Protein AF-A0AAE5AEQ8-F1 (afdb_monomer_lite)

Organism: Mycolicibacterium fortuitum (NCBI:txid1766)

Radius of gyration: 13.54 Å; chains: 1; bounding box: 32×20×38 Å

Secondary structure (DSSP, 8-state):
----HHHHH-TT-HHHHHHHHHHHHHHHHHHHHHHHTT--HHHHHHHHT--HHHHHHHHTT-GGG--HHHHHHHHT-

Sequence (77 aa):
MVNSIWHDLYPDNPAKVAQMEARSYLMMAITERIRAEGWNQRQTADNLGITEPQASALINGRLSQFSMDALRRIDHG

Foldseek 3Di:
DPPDVLCVVCVPCVVVSVQLVLLLVLLVVLLVVCVVVVDDLVSLCVVQVHDSVVSVCSNVVVSVVAHPVNSVSSSVD

Structure (mmCIF, N/CA/C/O backbone):
data_AF-A0AAE5AEQ8-F1
#
_entry.id   AF-A0AAE5AEQ8-F1
#
loop_
_atom_site.group_PDB
_atom_site.id
_atom_site.type_symbol
_atom_site.label_atom_id
_atom_site.label_alt_id
_atom_site.label_comp_id
_atom_site.label_asym_id
_atom_site.label_entity_id
_atom_site.label_seq_id
_atom_site.pdbx_PDB_ins_code
_atom_site.Cartn_x
_atom_site.Cartn_y
_atom_site.Cartn_z
_atom_site.occupancy
_atom_site.B_iso_or_equiv
_atom_site.auth_seq_id
_atom_site.auth_comp_id
_atom_site.auth_asym_id
_atom_site.auth_atom_id
_atom_site.pdbx_PDB_model_num
ATOM 1 N N . MET A 1 1 ? 0.754 -7.304 -26.767 1.00 40.97 1 MET A N 1
ATOM 2 C CA . MET A 1 1 ? 1.485 -7.044 -25.511 1.00 40.97 1 MET A CA 1
ATOM 3 C C . MET A 1 1 ? 1.073 -5.663 -25.055 1.00 40.97 1 MET A C 1
ATOM 5 O O . MET A 1 1 ? 1.218 -4.733 -25.836 1.00 40.97 1 MET A O 1
ATOM 9 N N . VAL A 1 2 ? 0.453 -5.536 -23.883 1.00 48.81 2 VAL A N 1
ATOM 10 C CA . VAL A 1 2 ? 0.187 -4.213 -23.304 1.00 48.81 2 VAL A CA 1
ATOM 11 C C . VAL A 1 2 ? 1.540 -3.602 -22.950 1.00 48.81 2 VAL A C 1
ATOM 13 O O . VAL A 1 2 ? 2.237 -4.133 -22.093 1.00 48.81 2 VAL A O 1
ATOM 16 N N . ASN A 1 3 ? 1.949 -2.555 -23.670 1.00 65.06 3 ASN A N 1
ATOM 17 C CA . ASN A 1 3 ? 3.134 -1.780 -23.321 1.00 65.06 3 ASN A CA 1
ATOM 18 C C . ASN A 1 3 ? 2.797 -1.015 -22.040 1.00 65.06 3 ASN A C 1
ATOM 20 O O . ASN A 1 3 ? 2.034 -0.051 -22.061 1.00 65.06 3 ASN A O 1
ATOM 24 N N . SER A 1 4 ? 3.258 -1.532 -20.908 1.00 78.38 4 SER A N 1
ATOM 25 C CA . SER A 1 4 ? 3.116 -0.880 -19.613 1.00 78.38 4 SER A CA 1
ATOM 26 C C . SER A 1 4 ? 3.815 0.478 -19.658 1.00 78.38 4 SER A C 1
ATOM 28 O O . SER A 1 4 ? 4.923 0.574 -20.178 1.00 78.38 4 SER A O 1
ATOM 30 N N . ILE A 1 5 ? 3.199 1.524 -19.096 1.00 84.81 5 ILE A N 1
ATOM 31 C CA . ILE A 1 5 ? 3.737 2.902 -19.119 1.00 84.81 5 ILE A CA 1
ATOM 32 C C . ILE A 1 5 ? 5.171 2.996 -18.571 1.00 84.81 5 ILE A C 1
ATOM 34 O O . ILE A 1 5 ? 5.909 3.930 -18.869 1.00 84.81 5 ILE A O 1
ATOM 38 N N . TRP A 1 6 ? 5.578 2.017 -17.761 1.00 86.62 6 TRP A N 1
ATOM 39 C CA . TRP A 1 6 ? 6.918 1.925 -17.202 1.00 86.62 6 TRP A CA 1
ATOM 40 C C . TRP A 1 6 ? 7.987 1.660 -18.263 1.00 86.62 6 TRP A C 1
ATOM 42 O O . TRP A 1 6 ? 9.099 2.154 -18.100 1.00 86.62 6 TRP A O 1
ATOM 52 N N . HIS A 1 7 ? 7.660 0.949 -19.348 1.00 86.00 7 HIS A N 1
ATOM 53 C CA . HIS A 1 7 ? 8.571 0.751 -20.478 1.00 86.00 7 HIS A CA 1
ATOM 54 C C . HIS A 1 7 ? 8.907 2.071 -21.178 1.00 86.00 7 HIS A C 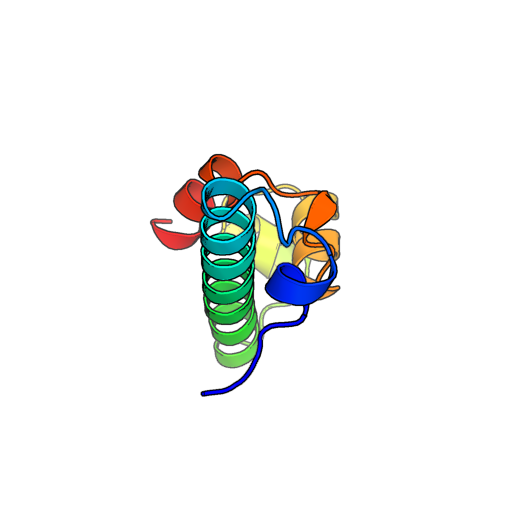1
ATOM 56 O O . HIS A 1 7 ? 10.056 2.269 -21.563 1.00 86.00 7 HIS A O 1
ATOM 62 N N . ASP A 1 8 ? 7.944 2.990 -21.275 1.00 88.44 8 ASP A N 1
ATOM 63 C CA . ASP A 1 8 ? 8.160 4.304 -21.892 1.00 88.44 8 ASP A CA 1
ATOM 64 C C . ASP A 1 8 ? 8.950 5.248 -20.969 1.00 88.44 8 ASP A C 1
ATOM 66 O O . ASP A 1 8 ? 9.703 6.101 -21.434 1.00 88.44 8 ASP A O 1
ATOM 70 N N . LEU A 1 9 ? 8.807 5.089 -19.647 1.00 88.62 9 LEU A N 1
ATOM 71 C CA . LEU A 1 9 ? 9.492 5.915 -18.644 1.00 88.62 9 LEU A CA 1
ATOM 72 C C . LEU A 1 9 ? 10.904 5.424 -18.297 1.00 88.62 9 LEU A C 1
ATOM 74 O O . LEU A 1 9 ? 11.753 6.228 -17.909 1.00 88.62 9 LEU A O 1
ATOM 78 N N . TYR A 1 10 ? 11.157 4.119 -18.401 1.00 89.75 10 TYR A N 1
ATOM 79 C CA . TYR A 1 10 ? 12.433 3.489 -18.054 1.00 89.75 10 TYR A CA 1
ATOM 80 C C . TYR A 1 10 ? 12.921 2.520 -19.149 1.00 89.75 10 TYR A C 1
ATOM 82 O O . TYR A 1 10 ? 13.233 1.367 -18.834 1.00 89.75 10 TYR A O 1
ATOM 90 N N . PRO A 1 11 ? 13.024 2.961 -20.420 1.00 89.62 11 PRO A N 1
ATOM 91 C CA . PRO A 1 11 ? 13.340 2.080 -21.548 1.00 89.62 11 PRO A CA 1
ATOM 92 C C . PRO A 1 11 ? 14.694 1.372 -21.391 1.00 89.62 11 PRO A C 1
ATOM 94 O O . PRO A 1 11 ? 14.830 0.205 -21.750 1.00 89.62 11 PRO A O 1
ATOM 97 N N . ASP A 1 12 ? 15.665 2.039 -20.763 1.00 93.94 12 ASP A N 1
ATOM 98 C CA . ASP A 1 12 ? 17.023 1.519 -20.569 1.00 93.94 12 ASP A CA 1
ATOM 99 C C . ASP A 1 12 ? 17.209 0.757 -19.244 1.00 93.94 12 ASP A C 1
ATOM 101 O O . ASP A 1 12 ? 18.312 0.315 -18.920 1.00 93.94 12 ASP A O 1
ATOM 105 N N . ASN A 1 13 ? 16.153 0.613 -18.433 1.00 93.88 13 ASN A N 1
ATOM 106 C CA . ASN A 1 13 ? 16.242 -0.019 -17.117 1.00 93.88 13 ASN A CA 1
ATOM 107 C C . ASN A 1 13 ? 15.144 -1.079 -16.912 1.00 93.88 13 ASN A C 1
ATOM 109 O O . ASN A 1 13 ? 14.202 -0.865 -16.140 1.00 93.88 13 ASN A O 1
ATOM 113 N N . PRO A 1 14 ? 15.277 -2.260 -17.545 1.00 89.44 14 PRO A N 1
ATOM 114 C CA . PRO A 1 14 ? 14.273 -3.323 -17.467 1.00 89.44 14 PRO A CA 1
ATOM 115 C C . PRO A 1 14 ? 14.055 -3.838 -16.036 1.00 89.44 14 PRO A C 1
ATOM 117 O O . PRO A 1 14 ? 12.941 -4.208 -15.670 1.00 89.44 14 PRO A O 1
ATOM 120 N N . ALA A 1 15 ? 15.087 -3.806 -15.186 1.00 90.00 15 ALA A N 1
ATOM 121 C CA . ALA A 1 15 ? 14.953 -4.161 -13.774 1.00 90.00 15 ALA A CA 1
ATOM 122 C C . ALA A 1 15 ? 14.033 -3.181 -13.025 1.00 90.00 15 ALA A C 1
ATOM 124 O O . ALA A 1 15 ? 13.221 -3.593 -12.191 1.00 90.00 15 ALA A O 1
ATOM 125 N N . LYS A 1 16 ? 14.119 -1.882 -13.339 1.00 89.31 16 LYS A N 1
ATOM 126 C CA . LYS A 1 16 ? 13.223 -0.868 -12.780 1.00 89.31 16 LYS A CA 1
ATOM 127 C C . LYS A 1 16 ? 11.795 -1.052 -13.275 1.00 89.31 16 LYS A C 1
ATOM 129 O O . LYS A 1 16 ? 10.888 -0.974 -12.451 1.00 89.31 16 LYS A O 1
ATOM 134 N N . VAL A 1 17 ? 11.606 -1.334 -14.565 1.00 90.62 17 VAL A N 1
ATOM 135 C CA . VAL A 1 17 ? 10.290 -1.640 -15.149 1.00 90.62 17 VAL A CA 1
ATOM 136 C C . VAL A 1 17 ? 9.630 -2.793 -14.397 1.00 90.62 17 VAL A C 1
ATOM 138 O O . VAL A 1 17 ? 8.572 -2.597 -13.803 1.00 90.62 17 VAL A O 1
ATOM 141 N N . ALA A 1 18 ? 10.305 -3.943 -14.301 1.00 89.00 18 ALA A N 1
ATOM 142 C CA . ALA A 1 18 ? 9.784 -5.118 -13.604 1.00 89.00 18 ALA A CA 1
ATOM 143 C C . ALA A 1 18 ? 9.462 -4.832 -12.125 1.00 89.00 18 ALA A C 1
ATOM 145 O O . ALA A 1 18 ? 8.446 -5.287 -11.600 1.00 89.00 18 ALA A O 1
ATOM 146 N N . GLN A 1 19 ? 10.292 -4.035 -11.440 1.00 88.44 19 GLN A N 1
ATOM 147 C CA . GLN A 1 19 ? 10.017 -3.615 -10.065 1.00 88.44 19 GLN A CA 1
ATOM 148 C C . GLN A 1 19 ? 8.763 -2.731 -9.964 1.00 88.44 19 GLN A C 1
ATOM 150 O O . GLN A 1 19 ? 7.985 -2.890 -9.022 1.00 88.44 19 GLN A O 1
ATOM 155 N N . MET A 1 20 ? 8.585 -1.767 -10.872 1.00 89.38 20 MET A N 1
ATOM 156 C CA . MET A 1 20 ? 7.416 -0.882 -10.868 1.00 89.38 20 MET A CA 1
ATOM 157 C C . MET A 1 20 ? 6.140 -1.650 -11.195 1.00 89.38 20 MET A C 1
ATOM 159 O O . MET A 1 20 ? 5.146 -1.468 -10.500 1.00 89.38 20 MET A O 1
ATOM 163 N N . GLU A 1 21 ? 6.191 -2.573 -12.151 1.00 89.69 21 GLU A N 1
ATOM 164 C CA . GLU A 1 21 ? 5.075 -3.466 -12.456 1.00 89.69 21 GLU A CA 1
ATOM 165 C C . GLU A 1 21 ? 4.701 -4.331 -11.257 1.00 89.69 21 GLU A C 1
ATOM 167 O O . GLU A 1 21 ? 3.549 -4.316 -10.831 1.00 89.69 21 GLU A O 1
ATOM 172 N N . ALA A 1 22 ? 5.672 -5.016 -10.645 1.00 89.75 22 ALA A N 1
ATOM 173 C CA . ALA A 1 22 ? 5.426 -5.837 -9.462 1.00 89.75 22 ALA A CA 1
ATOM 174 C C . ALA A 1 22 ? 4.812 -5.020 -8.311 1.00 89.75 22 ALA A C 1
ATOM 176 O O . ALA A 1 22 ? 3.886 -5.482 -7.645 1.00 89.75 22 ALA A O 1
ATOM 177 N N . ARG A 1 23 ? 5.285 -3.782 -8.102 1.00 88.94 23 ARG A N 1
ATOM 178 C CA . ARG A 1 23 ? 4.701 -2.860 -7.116 1.00 88.94 23 ARG A CA 1
ATOM 179 C C . ARG A 1 23 ? 3.270 -2.471 -7.480 1.00 88.94 23 ARG A C 1
ATOM 181 O O . ARG A 1 23 ? 2.421 -2.474 -6.594 1.00 88.94 23 ARG A O 1
ATOM 188 N N . SER A 1 24 ? 2.997 -2.149 -8.745 1.00 88.25 24 SER A N 1
ATOM 189 C CA . SER A 1 24 ? 1.652 -1.816 -9.228 1.00 88.25 24 SER A CA 1
ATOM 190 C C . SER A 1 24 ? 0.674 -2.971 -9.014 1.00 88.25 24 SER A C 1
ATOM 192 O O . SER A 1 24 ? -0.394 -2.747 -8.449 1.00 88.25 24 SER A O 1
ATOM 194 N N . TYR A 1 25 ? 1.051 -4.198 -9.383 1.00 89.44 25 TYR A N 1
ATOM 195 C CA . TYR A 1 25 ? 0.209 -5.381 -9.186 1.00 89.44 25 TYR A CA 1
ATOM 196 C C . TYR A 1 25 ? -0.102 -5.632 -7.711 1.00 89.44 25 TYR A C 1
ATOM 198 O O . TYR A 1 25 ? -1.259 -5.835 -7.352 1.00 89.44 25 TYR A O 1
ATOM 206 N N . LEU A 1 26 ? 0.908 -5.560 -6.843 1.00 89.50 26 LEU A N 1
ATOM 207 C CA . LEU A 1 26 ? 0.722 -5.805 -5.414 1.00 89.50 26 LEU A CA 1
ATOM 208 C C . LEU A 1 26 ? -0.163 -4.734 -4.759 1.00 89.50 26 LEU A C 1
ATOM 210 O O . LEU A 1 26 ? -1.058 -5.045 -3.980 1.00 89.50 26 LEU A O 1
ATOM 214 N N . MET A 1 27 ? 0.032 -3.467 -5.130 1.00 87.50 27 MET A N 1
ATOM 215 C CA . MET A 1 27 ? -0.815 -2.360 -4.682 1.00 87.50 27 MET A CA 1
ATOM 216 C C . MET A 1 27 ? -2.276 -2.552 -5.104 1.00 87.50 27 MET A C 1
ATOM 218 O O . MET A 1 27 ? -3.184 -2.280 -4.317 1.00 87.50 27 MET A O 1
ATOM 222 N N . MET A 1 28 ? -2.505 -3.014 -6.338 1.00 89.06 28 MET A N 1
ATOM 223 C CA . MET A 1 28 ? -3.845 -3.308 -6.841 1.00 89.06 28 MET A CA 1
ATOM 224 C C . MET A 1 28 ? -4.495 -4.432 -6.039 1.00 89.06 28 MET A C 1
ATOM 226 O O . MET A 1 28 ? -5.588 -4.222 -5.527 1.00 89.06 28 MET A O 1
ATOM 230 N N . ALA A 1 29 ? -3.797 -5.553 -5.840 1.00 90.88 29 ALA A N 1
ATOM 231 C CA . ALA A 1 29 ? -4.303 -6.688 -5.069 1.00 90.88 29 ALA A CA 1
ATOM 232 C C . ALA A 1 29 ? -4.696 -6.291 -3.634 1.00 90.88 29 ALA A C 1
ATOM 234 O O . ALA A 1 29 ? -5.796 -6.595 -3.173 1.00 90.88 29 ALA A O 1
ATOM 235 N N . ILE A 1 30 ? -3.841 -5.526 -2.946 1.00 89.38 30 ILE A N 1
ATOM 236 C CA . ILE A 1 30 ? -4.130 -5.024 -1.596 1.00 89.38 30 ILE A CA 1
ATOM 237 C C . ILE A 1 30 ? -5.346 -4.083 -1.610 1.00 89.38 30 ILE A C 1
ATOM 239 O O . ILE A 1 30 ? -6.226 -4.177 -0.755 1.00 89.38 30 ILE A O 1
ATOM 243 N N . THR A 1 31 ? -5.424 -3.175 -2.587 1.00 89.06 31 THR A N 1
ATOM 244 C CA . THR A 1 31 ? -6.540 -2.220 -2.696 1.00 89.06 31 THR A CA 1
ATOM 245 C C . THR A 1 31 ? -7.861 -2.922 -3.017 1.00 89.06 31 THR A C 1
ATOM 247 O O . THR A 1 31 ? -8.909 -2.532 -2.504 1.00 89.06 31 THR A O 1
ATOM 250 N N .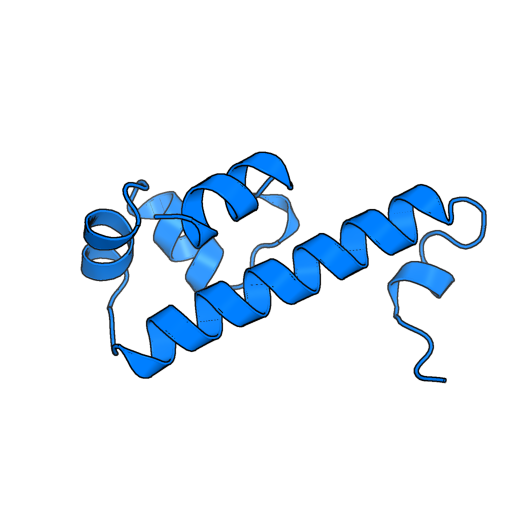 GLU A 1 32 ? -7.825 -3.968 -3.839 1.00 91.12 32 GLU A N 1
ATOM 251 C CA . GLU A 1 32 ? -8.974 -4.822 -4.138 1.00 91.12 32 GLU A CA 1
ATOM 252 C C . GLU A 1 32 ? -9.442 -5.584 -2.897 1.00 91.12 32 GLU A C 1
ATOM 254 O O . GLU A 1 32 ? -10.640 -5.566 -2.620 1.00 91.12 32 GLU A O 1
ATOM 259 N N . ARG A 1 33 ? -8.521 -6.143 -2.095 1.00 91.88 33 ARG A N 1
ATOM 260 C CA . ARG A 1 33 ? -8.842 -6.756 -0.792 1.00 91.88 33 ARG A CA 1
ATOM 261 C C . ARG A 1 33 ? -9.544 -5.756 0.127 1.00 91.88 33 ARG A C 1
ATOM 263 O O . ARG A 1 33 ? -10.637 -6.037 0.601 1.00 91.88 33 ARG A O 1
ATOM 270 N N . ILE A 1 34 ? -8.985 -4.556 0.308 1.00 90.88 34 ILE A N 1
ATOM 271 C CA . ILE A 1 34 ? -9.593 -3.495 1.139 1.00 90.88 34 ILE A CA 1
ATOM 272 C C . ILE A 1 34 ? -11.019 -3.162 0.675 1.00 90.88 34 ILE A C 1
ATOM 274 O O . ILE A 1 34 ? -11.921 -3.004 1.499 1.00 90.88 34 ILE A O 1
ATOM 278 N N . ARG A 1 35 ? -11.233 -3.055 -0.644 1.00 90.44 35 ARG A N 1
ATOM 279 C CA . ARG A 1 35 ? -12.552 -2.768 -1.226 1.00 90.44 35 ARG A CA 1
ATOM 280 C C . ARG A 1 35 ? -13.534 -3.920 -1.039 1.00 90.44 35 ARG A C 1
ATOM 282 O O . ARG A 1 35 ? -14.688 -3.654 -0.723 1.00 90.44 35 ARG A O 1
ATOM 289 N N . ALA A 1 36 ? -13.091 -5.161 -1.230 1.00 93.81 36 ALA A N 1
ATOM 290 C CA . ALA A 1 36 ? -13.916 -6.353 -1.053 1.00 93.81 36 ALA A CA 1
ATOM 291 C C . ALA A 1 36 ? -14.390 -6.507 0.401 1.00 93.81 36 ALA A C 1
ATOM 293 O O . ALA A 1 36 ? -15.542 -6.856 0.636 1.00 93.81 36 ALA A O 1
ATOM 294 N N . GLU A 1 37 ? -13.528 -6.168 1.359 1.00 93.50 37 GLU A N 1
ATOM 295 C CA . GLU A 1 37 ? -13.831 -6.185 2.794 1.00 93.50 37 GLU A CA 1
ATOM 296 C C . GLU A 1 37 ? -14.633 -4.954 3.267 1.00 93.50 37 GLU A C 1
ATOM 298 O O . GLU A 1 37 ? -15.130 -4.912 4.393 1.00 93.50 37 GLU A O 1
ATOM 303 N N . GLY A 1 38 ? -14.758 -3.919 2.428 1.00 93.81 38 GLY A N 1
ATOM 304 C CA . GLY A 1 38 ? -15.470 -2.683 2.761 1.00 93.81 38 GLY A CA 1
ATOM 305 C C . GLY A 1 38 ? -14.798 -1.848 3.856 1.00 93.81 38 GLY A C 1
ATOM 306 O O . GLY A 1 38 ? -15.468 -1.067 4.535 1.00 93.81 38 GLY A O 1
ATOM 307 N N . TRP A 1 39 ? -13.487 -2.006 4.057 1.00 94.94 39 TRP A N 1
ATOM 308 C CA . TRP A 1 39 ? -12.773 -1.319 5.129 1.00 94.94 39 TRP A CA 1
ATOM 309 C C . TRP A 1 39 ? -12.611 0.175 4.848 1.00 94.94 39 TRP A C 1
ATOM 311 O O . TRP A 1 39 ? -12.161 0.601 3.784 1.00 94.94 39 TRP A O 1
ATOM 321 N N . ASN A 1 40 ? -12.904 0.991 5.859 1.00 92.56 40 ASN A N 1
ATOM 322 C CA . ASN A 1 40 ? -12.493 2.390 5.877 1.00 92.56 40 ASN A CA 1
ATOM 323 C C . ASN A 1 40 ? -11.001 2.525 6.246 1.00 92.56 40 ASN A C 1
ATOM 325 O O . ASN A 1 40 ? -10.316 1.546 6.547 1.00 92.56 40 ASN A O 1
ATOM 329 N N . GLN A 1 41 ? -10.480 3.753 6.241 1.00 90.31 41 GLN A N 1
ATOM 330 C CA . GLN A 1 41 ? -9.064 4.027 6.509 1.00 90.31 41 GLN A CA 1
ATOM 331 C C . GLN A 1 41 ? -8.577 3.493 7.866 1.00 90.31 41 GLN A C 1
ATOM 333 O O . GLN A 1 41 ? -7.475 2.955 7.940 1.00 90.31 41 GLN A O 1
ATOM 338 N N . ARG A 1 42 ? -9.386 3.620 8.923 1.00 94.25 42 ARG A N 1
ATOM 339 C CA . ARG A 1 42 ? -9.031 3.138 10.264 1.00 94.25 42 ARG A CA 1
ATOM 340 C C . ARG A 1 42 ? -9.027 1.619 10.317 1.00 94.25 42 ARG A C 1
ATOM 342 O O . 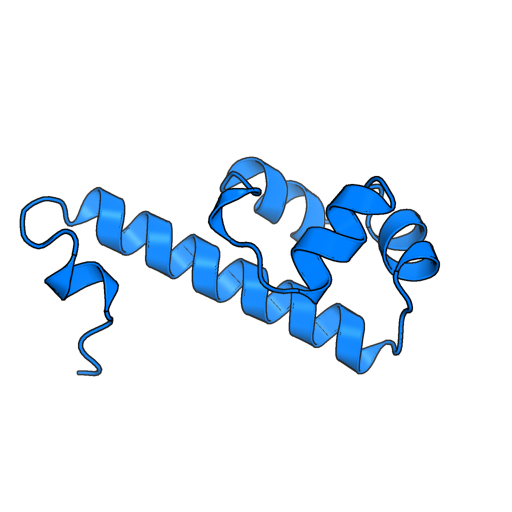ARG A 1 42 ? -8.040 1.030 10.727 1.00 94.25 42 ARG A O 1
ATOM 349 N N . GLN A 1 43 ? -10.074 0.990 9.789 1.00 94.94 43 GLN A N 1
ATOM 350 C CA . GLN A 1 43 ? -10.134 -0.469 9.684 1.00 94.94 43 GLN A CA 1
ATOM 351 C C . GLN A 1 43 ? -8.966 -1.014 8.859 1.00 94.94 43 GLN A C 1
ATOM 353 O O . GLN A 1 43 ? -8.364 -2.006 9.236 1.00 94.94 43 GLN A O 1
ATOM 358 N N . THR A 1 44 ? -8.598 -0.351 7.766 1.00 93.44 44 THR A N 1
ATOM 359 C CA . THR A 1 44 ? -7.432 -0.729 6.959 1.00 93.44 44 THR A CA 1
ATOM 360 C C . THR A 1 44 ? -6.139 -0.638 7.769 1.00 93.44 44 THR A C 1
ATOM 362 O O . THR A 1 44 ? -5.314 -1.541 7.700 1.00 93.44 44 THR A O 1
ATOM 365 N N . ALA A 1 45 ? -5.961 0.434 8.545 1.00 92.31 45 ALA A N 1
ATOM 366 C CA . ALA A 1 45 ? -4.803 0.606 9.417 1.00 92.31 45 ALA A CA 1
ATOM 367 C C . ALA A 1 45 ? -4.704 -0.523 10.456 1.00 92.31 45 ALA A C 1
ATOM 369 O O . ALA A 1 45 ? -3.655 -1.156 10.571 1.00 92.31 45 ALA A O 1
ATOM 370 N N . ASP A 1 46 ? -5.818 -0.822 11.124 1.00 93.94 46 ASP A N 1
ATOM 371 C CA . ASP A 1 46 ? -5.894 -1.847 12.164 1.00 93.94 46 ASP A CA 1
ATOM 372 C C . ASP A 1 46 ? -5.683 -3.259 11.595 1.00 93.94 46 ASP A C 1
ATOM 374 O O . ASP A 1 46 ? -4.871 -4.020 12.117 1.00 93.94 46 ASP A O 1
ATOM 378 N N . ASN A 1 47 ? -6.364 -3.600 10.494 1.00 91.94 47 ASN A N 1
ATOM 379 C CA . ASN A 1 47 ? -6.300 -4.937 9.893 1.00 91.94 47 ASN A CA 1
ATOM 380 C C . ASN A 1 47 ? -4.970 -5.207 9.174 1.00 91.94 47 ASN A C 1
ATOM 382 O O . ASN A 1 47 ? -4.540 -6.352 9.125 1.00 91.94 47 ASN A O 1
ATOM 386 N N . LEU A 1 48 ? -4.316 -4.182 8.616 1.00 89.38 48 LEU A N 1
ATOM 387 C CA . LEU A 1 48 ? -3.039 -4.336 7.901 1.00 89.38 48 LEU A CA 1
ATOM 388 C C . LEU A 1 48 ? -1.813 -3.992 8.764 1.00 89.38 48 LEU A C 1
ATOM 390 O O . LEU A 1 48 ? -0.686 -4.027 8.266 1.00 89.38 48 LEU A O 1
ATOM 394 N N . GLY A 1 49 ? -2.000 -3.622 10.037 1.00 89.94 49 GLY A N 1
ATOM 395 C CA . GLY A 1 49 ? -0.904 -3.271 10.947 1.00 89.94 49 GLY A CA 1
ATOM 396 C C . GLY A 1 49 ? -0.073 -2.068 10.474 1.00 89.94 49 GLY A C 1
ATOM 397 O O . GLY A 1 49 ? 1.157 -2.051 10.611 1.00 89.94 49 GLY A O 1
ATOM 398 N N . ILE A 1 50 ? -0.731 -1.074 9.871 1.00 90.38 50 ILE A N 1
ATOM 399 C CA . ILE A 1 50 ? -0.120 0.162 9.356 1.00 90.38 50 ILE A CA 1
ATOM 400 C C . ILE A 1 50 ? -0.735 1.390 10.026 1.00 90.38 50 ILE A C 1
ATOM 402 O O . ILE A 1 50 ? -1.731 1.303 10.731 1.00 90.38 50 ILE A O 1
ATOM 406 N N . THR A 1 51 ? -0.151 2.569 9.818 1.00 91.62 51 THR A N 1
ATOM 407 C CA . THR A 1 51 ? -0.719 3.807 10.373 1.00 91.62 51 THR A CA 1
ATOM 408 C C . THR A 1 51 ? -1.895 4.316 9.533 1.00 91.62 51 THR A C 1
ATOM 410 O O . THR A 1 51 ? -1.951 4.080 8.325 1.00 91.62 51 THR A O 1
ATOM 413 N N . GLU A 1 52 ? -2.817 5.087 10.125 1.00 89.81 52 GLU A N 1
ATOM 414 C CA . GLU A 1 52 ? -3.912 5.719 9.369 1.00 89.81 52 GLU A CA 1
ATOM 415 C C . GLU A 1 52 ? -3.411 6.550 8.161 1.00 89.81 52 GLU A C 1
ATOM 417 O O . GLU A 1 52 ? -3.991 6.410 7.081 1.00 89.81 52 GLU A O 1
ATOM 422 N N . PRO A 1 53 ? -2.340 7.374 8.243 1.00 90.94 53 PRO A N 1
ATOM 423 C CA . PRO A 1 53 ? -1.798 8.070 7.070 1.00 90.94 53 PRO A CA 1
ATOM 424 C C . PRO A 1 53 ? -1.301 7.129 5.963 1.00 90.94 53 PRO A C 1
ATOM 426 O O . PRO A 1 53 ? -1.500 7.417 4.780 1.00 90.94 53 PRO A O 1
ATOM 429 N N . GLN A 1 54 ? -0.694 5.993 6.3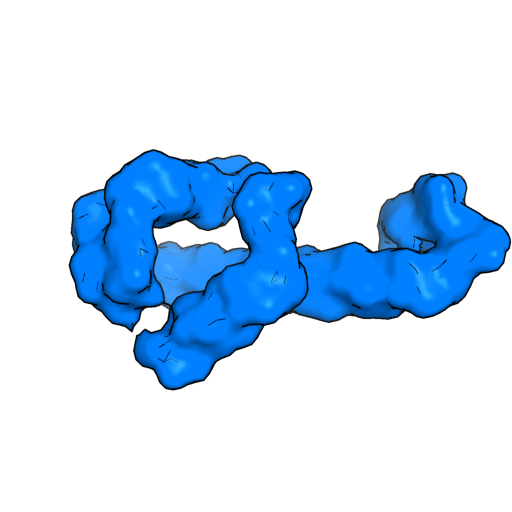31 1.00 89.25 54 GLN A N 1
ATOM 430 C CA . GLN A 1 54 ? -0.298 4.957 5.374 1.00 89.25 54 GLN A CA 1
ATOM 431 C C . GLN A 1 54 ? -1.537 4.329 4.730 1.00 89.25 54 GLN A C 1
ATOM 433 O O . GLN A 1 54 ? -1.625 4.293 3.507 1.00 89.25 54 GLN A O 1
ATOM 438 N N . ALA A 1 55 ? -2.547 3.946 5.511 1.00 91.38 55 ALA A N 1
ATOM 439 C CA . ALA A 1 55 ? -3.810 3.438 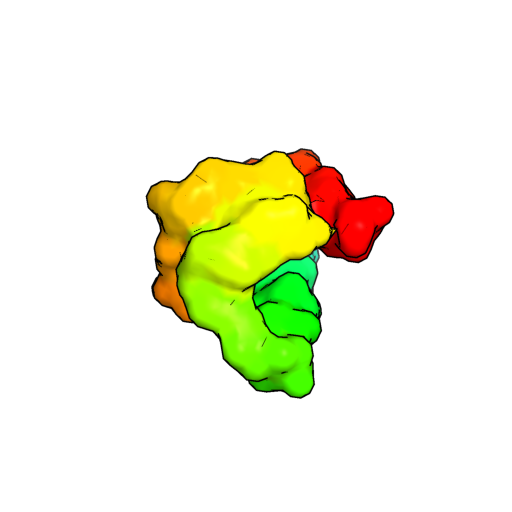4.976 1.00 91.38 55 ALA A CA 1
ATOM 440 C C . ALA A 1 55 ? -4.469 4.430 3.998 1.00 91.38 55 ALA A C 1
ATOM 442 O O . ALA A 1 55 ? -4.902 4.040 2.917 1.00 91.38 55 ALA A O 1
ATOM 443 N N . SER A 1 56 ? -4.460 5.733 4.305 1.00 90.50 56 SER A N 1
ATOM 444 C CA . SER A 1 56 ? -4.933 6.769 3.374 1.00 90.50 56 SER A CA 1
ATOM 445 C C . SER A 1 56 ? -4.136 6.780 2.074 1.00 90.50 56 SER A C 1
ATOM 447 O O . SER A 1 56 ? -4.707 6.857 0.989 1.00 90.50 56 SER A O 1
ATOM 449 N N . ALA A 1 57 ? -2.805 6.732 2.154 1.00 89.31 57 ALA A N 1
ATOM 450 C CA . ALA A 1 57 ? -1.959 6.716 0.968 1.00 89.31 57 ALA A CA 1
ATOM 451 C C . ALA A 1 57 ? -2.191 5.478 0.096 1.00 89.31 57 ALA A C 1
ATOM 453 O O . ALA A 1 57 ? -2.185 5.598 -1.128 1.00 89.31 57 ALA A O 1
ATOM 454 N N . LEU A 1 58 ? -2.439 4.332 0.727 1.00 87.31 58 LEU A N 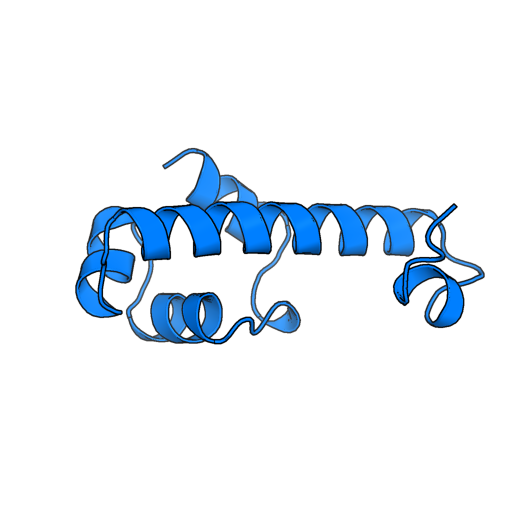1
ATOM 455 C CA . LEU A 1 58 ? -2.743 3.068 0.073 1.00 87.31 58 LEU A CA 1
ATOM 456 C C . LEU A 1 58 ? -4.083 3.134 -0.672 1.00 87.31 58 LEU A C 1
ATOM 458 O O . LEU A 1 58 ? -4.119 2.939 -1.883 1.00 87.31 58 LEU A O 1
ATOM 462 N N . ILE A 1 59 ? -5.153 3.532 0.021 1.00 86.25 59 ILE A N 1
ATOM 463 C CA . ILE A 1 59 ? -6.506 3.673 -0.546 1.00 86.25 59 ILE A CA 1
ATOM 464 C C . ILE A 1 59 ? -6.530 4.681 -1.708 1.00 86.25 59 ILE A C 1
ATOM 466 O O . ILE A 1 59 ? -7.235 4.477 -2.695 1.00 86.25 59 ILE A O 1
ATOM 470 N N . ASN A 1 60 ? -5.728 5.747 -1.620 1.00 87.12 60 ASN A N 1
ATOM 471 C CA . ASN A 1 60 ? -5.603 6.766 -2.666 1.00 87.12 60 ASN A CA 1
ATOM 472 C C . ASN A 1 60 ? -4.594 6.406 -3.778 1.00 87.12 60 ASN A C 1
ATOM 474 O O . ASN A 1 60 ? -4.299 7.249 -4.623 1.00 87.12 60 ASN A O 1
ATOM 478 N N . GLY A 1 61 ? -4.021 5.197 -3.784 1.00 81.19 61 GLY A N 1
ATOM 479 C CA . GLY A 1 61 ? -3.143 4.733 -4.863 1.00 81.19 61 GLY A CA 1
ATOM 480 C C . GLY A 1 61 ? -1.781 5.437 -4.942 1.00 81.19 61 GLY A C 1
ATOM 481 O O . GLY A 1 61 ? -1.167 5.474 -6.009 1.00 81.19 61 GLY A O 1
ATOM 482 N N . ARG A 1 62 ? -1.267 6.000 -3.838 1.00 83.19 62 ARG A N 1
ATOM 483 C CA . ARG A 1 62 ? 0.021 6.725 -3.805 1.00 83.19 62 ARG A CA 1
ATOM 484 C C . ARG A 1 62 ? 1.223 5.766 -3.808 1.00 83.19 62 ARG A C 1
ATOM 486 O O . ARG A 1 62 ? 1.961 5.671 -2.828 1.00 83.19 62 ARG A O 1
ATOM 493 N N . LEU A 1 63 ? 1.441 5.083 -4.937 1.00 69.25 63 LEU A N 1
ATOM 494 C CA . LEU A 1 63 ? 2.456 4.034 -5.151 1.00 69.25 63 LEU A CA 1
ATOM 495 C C . LEU A 1 63 ? 3.887 4.454 -4.771 1.00 69.25 63 LEU A C 1
ATOM 497 O O . LEU A 1 63 ? 4.683 3.636 -4.305 1.00 69.25 63 LEU A O 1
ATOM 501 N N . SER A 1 64 ? 4.228 5.731 -4.961 1.00 72.50 64 SER A N 1
ATOM 502 C CA . SER A 1 64 ? 5.555 6.276 -4.655 1.00 72.50 64 SER A CA 1
ATOM 503 C C . SER A 1 64 ? 5.898 6.242 -3.162 1.00 72.50 64 SER A C 1
ATOM 505 O O . SER A 1 64 ? 7.079 6.200 -2.828 1.00 72.50 64 SER A O 1
ATOM 507 N N . GLN A 1 65 ? 4.897 6.200 -2.275 1.00 80.94 65 GLN A N 1
ATOM 508 C CA . GLN A 1 65 ? 5.097 6.220 -0.822 1.00 80.94 65 GLN A CA 1
ATOM 509 C C . GLN A 1 65 ? 5.381 4.837 -0.217 1.00 80.94 65 GLN A C 1
ATOM 511 O O . GLN A 1 65 ? 5.764 4.753 0.948 1.00 80.94 65 GLN A O 1
ATOM 516 N N . PHE A 1 66 ? 5.238 3.758 -0.991 1.00 80.69 66 PHE A N 1
ATOM 517 C CA . PHE A 1 66 ? 5.432 2.390 -0.507 1.00 80.69 66 PHE A CA 1
ATOM 518 C C . PHE A 1 66 ? 6.609 1.717 -1.199 1.00 80.69 66 PHE A C 1
ATOM 520 O O . PHE A 1 66 ? 6.599 1.551 -2.415 1.00 80.69 66 PHE A O 1
ATOM 527 N N . SER A 1 67 ? 7.621 1.286 -0.445 1.00 83.31 67 SER A N 1
ATOM 528 C CA . SER A 1 67 ? 8.659 0.402 -0.986 1.00 83.31 67 SER A CA 1
ATOM 529 C C . SER A 1 67 ? 8.082 -0.980 -1.329 1.00 83.31 67 SER A C 1
ATOM 531 O O . SER A 1 67 ? 7.017 -1.357 -0.841 1.00 83.31 67 SER A O 1
ATOM 533 N N . MET A 1 68 ? 8.794 -1.756 -2.157 1.00 83.75 68 MET A N 1
ATOM 534 C CA . MET A 1 68 ? 8.392 -3.139 -2.456 1.00 83.75 68 MET A CA 1
ATOM 535 C C . MET A 1 68 ? 8.281 -3.972 -1.170 1.00 83.75 68 MET A C 1
ATOM 537 O O . MET A 1 68 ? 7.316 -4.709 -0.994 1.00 83.75 68 MET A O 1
ATOM 541 N N . ASP A 1 69 ? 9.227 -3.806 -0.243 1.00 82.31 69 ASP A N 1
ATOM 542 C CA . ASP A 1 69 ? 9.219 -4.508 1.044 1.00 82.31 69 ASP A CA 1
ATOM 543 C C . ASP A 1 69 ? 8.050 -4.080 1.936 1.00 82.31 69 ASP A C 1
ATOM 545 O O . ASP A 1 69 ? 7.448 -4.914 2.611 1.00 82.31 69 ASP A O 1
ATOM 549 N N . ALA A 1 70 ? 7.673 -2.797 1.903 1.00 82.94 70 ALA A N 1
ATOM 550 C CA . ALA A 1 70 ? 6.503 -2.317 2.629 1.00 82.94 70 ALA A CA 1
ATOM 551 C C . ALA A 1 70 ? 5.214 -2.969 2.113 1.00 82.94 70 ALA A C 1
ATOM 553 O O . ALA A 1 70 ? 4.392 -3.380 2.927 1.00 82.94 70 ALA A O 1
ATOM 554 N N . LEU A 1 71 ? 5.059 -3.104 0.791 1.00 84.62 71 LEU A N 1
ATOM 555 C CA . LEU A 1 71 ? 3.893 -3.761 0.193 1.00 84.62 71 LEU A CA 1
ATOM 556 C C . LEU A 1 71 ? 3.860 -5.263 0.500 1.00 84.62 71 LEU A C 1
ATOM 558 O O . LEU A 1 71 ? 2.814 -5.778 0.873 1.00 84.62 71 LEU A O 1
ATOM 562 N N . ARG A 1 72 ? 5.001 -5.961 0.422 1.00 84.81 72 ARG A N 1
ATOM 563 C CA . ARG A 1 72 ? 5.085 -7.396 0.763 1.00 84.81 72 ARG A CA 1
ATOM 564 C C . ARG A 1 72 ? 4.696 -7.680 2.211 1.00 84.81 72 ARG A C 1
ATOM 566 O O . ARG A 1 72 ? 4.021 -8.665 2.482 1.00 84.81 72 ARG A O 1
ATOM 573 N N . ARG A 1 73 ? 5.102 -6.810 3.141 1.00 83.44 73 ARG A N 1
ATOM 574 C CA . ARG A 1 73 ? 4.717 -6.926 4.554 1.00 83.44 73 ARG A CA 1
ATOM 575 C C . ARG A 1 73 ? 3.207 -6.777 4.761 1.00 83.44 73 ARG A C 1
ATOM 577 O O . ARG A 1 73 ? 2.679 -7.396 5.670 1.00 83.44 73 ARG A O 1
ATOM 584 N N . ILE A 1 74 ? 2.545 -5.955 3.946 1.00 80.88 74 ILE A N 1
ATOM 585 C CA . ILE A 1 74 ? 1.094 -5.733 4.015 1.00 80.88 74 ILE A CA 1
ATOM 586 C C . ILE A 1 74 ? 0.323 -6.912 3.404 1.00 80.88 74 ILE A C 1
ATOM 588 O O . ILE A 1 74 ? -0.704 -7.306 3.941 1.00 80.88 74 ILE A O 1
ATOM 592 N N . ASP A 1 75 ? 0.807 -7.475 2.296 1.00 78.00 75 ASP A N 1
ATOM 593 C CA . ASP A 1 75 ? 0.147 -8.586 1.595 1.00 78.00 75 ASP A CA 1
ATOM 594 C C . ASP A 1 75 ? 0.154 -9.900 2.392 1.00 78.00 75 ASP A C 1
ATOM 596 O O . ASP A 1 75 ? -0.844 -10.614 2.429 1.00 78.00 75 ASP A O 1
ATOM 600 N N . HIS A 1 76 ? 1.259 -10.200 3.079 1.00 70.69 76 HIS A N 1
ATOM 601 C CA . HIS A 1 76 ? 1.395 -11.405 3.905 1.00 70.69 76 HIS A CA 1
ATOM 602 C C . HIS A 1 76 ? 0.824 -11.260 5.332 1.00 70.69 76 HIS A C 1
ATOM 604 O O . HIS A 1 76 ? 1.058 -12.142 6.161 1.00 70.69 76 HIS A O 1
ATOM 610 N N . GLY A 1 77 ? 0.130 -10.150 5.613 1.00 56.94 77 GLY A N 1
ATOM 611 C CA . GLY A 1 77 ? -0.523 -9.835 6.889 1.00 56.94 77 GLY A CA 1
ATOM 612 C C . GLY A 1 77 ? -1.985 -10.266 6.976 1.00 56.94 77 GLY A C 1
ATOM 613 O O . GLY A 1 77 ? -2.725 -10.215 5.955 1.00 56.94 77 GLY A O 1
#

InterPro domains:
  IPR001387 Cro/C1-type, helix-turn-helix domain [cd00093] (29-74)
  IPR010982 Lambda repressor-like, DNA-binding domain superfamily [G3DSA:1.10.260.40] (16-75)
  IPR010982 Lambda repressor-like, DNA-binding domain superfamily [SSF47413] (18-74)
  IPR039554 HigA2-like, helix-turn-helix domain [PF13744] (12-73)

pLDDT: mean 86.09, std 9.53, range [40.97, 94.94]